Protein AF-A0A137NUI5-F1 (afdb_monomer_lite)

Organism: Conidiobolus coronatus (strain ATCC 28846 / CBS 209.66 / NRRL 28638) (NCBI:txid796925)

Sequence (159 aa):
MFMKQSSIWFGRIYVKISIVIIILINSGICCDGYYYMKSITDPNENSVYISTQFDFSVTLTIAIVEFIYNLITIYKIVKEAAKSNSSALKLLIIKLVGVLLLFFIADIAVTIIYGIVDEFYSVSLCAYLIALKLQTEYFCLSKIRQCIIIVQSCENSRS

Secondary structure (DSSP, 8-state):
--HHHHHHHHHHHHHHHHHHHHHHHHHHHHHHHHHHHHHHHS--HHHHHHHHHHHHHHHHHHHHHHHHHHHHHHHHHHHHHHHS--HHHHHHHHHHHHHHHHHHHHHHHHHHHHHHT-HHHHHHHHHHHHHHHHHHHHHHHHHHHHHHHHHHHHHHTT-

pLDDT: mean 73.58, std 9.12, range [43.19, 86.19]

Radius of gyration: 19.91 Å; chains: 1; bounding box: 43×21×64 Å

Structure (mmCIF, N/CA/C/O backbone):
data_AF-A0A137NUI5-F1
#
_entry.id   AF-A0A137NUI5-F1
#
loop_
_atom_site.group_PDB
_atom_site.id
_atom_site.type_symbol
_atom_site.label_atom_id
_atom_site.label_alt_id
_atom_site.label_comp_id
_atom_site.label_asym_id
_atom_site.label_entity_id
_atom_site.label_seq_id
_atom_site.pdbx_PDB_ins_code
_atom_site.Cartn_x
_atom_site.Cartn_y
_atom_site.Cartn_z
_atom_site.occupancy
_atom_site.B_iso_or_equiv
_atom_site.auth_seq_id
_atom_site.auth_comp_id
_atom_site.auth_asym_id
_atom_site.auth_atom_id
_atom_site.pdbx_PDB_model_num
ATOM 1 N N . MET A 1 1 ? -2.280 -5.558 0.125 1.00 46.03 1 MET A N 1
ATOM 2 C CA . MET A 1 1 ? -2.654 -6.672 1.020 1.00 46.03 1 MET A CA 1
ATOM 3 C C . MET A 1 1 ? -3.235 -6.046 2.275 1.00 46.03 1 MET A C 1
ATOM 5 O O . MET A 1 1 ? -2.525 -5.326 2.938 1.00 46.03 1 MET A O 1
ATOM 9 N N . PHE A 1 2 ? -4.551 -6.197 2.445 1.00 46.91 2 PHE A N 1
ATOM 10 C CA . PHE A 1 2 ? -5.383 -5.771 3.589 1.00 46.91 2 PHE A CA 1
ATOM 11 C C . PHE A 1 2 ? -6.619 -6.701 3.702 1.00 46.91 2 PHE A C 1
ATOM 13 O O . PHE A 1 2 ? -7.570 -6.472 4.444 1.00 46.91 2 PHE A O 1
ATOM 20 N N . MET A 1 3 ? -6.689 -7.733 2.845 1.00 47.66 3 MET A N 1
ATOM 21 C CA . MET A 1 3 ? -7.946 -8.373 2.431 1.00 47.66 3 MET A CA 1
ATOM 22 C C . MET A 1 3 ? -8.399 -9.480 3.388 1.00 47.66 3 MET A C 1
ATOM 24 O O . MET A 1 3 ? -9.596 -9.702 3.559 1.00 47.66 3 MET A O 1
ATOM 28 N N . LYS A 1 4 ? -7.460 -10.179 4.040 1.00 43.19 4 LYS A N 1
ATOM 29 C CA . LYS A 1 4 ? -7.797 -11.326 4.897 1.00 43.19 4 LYS A CA 1
ATOM 30 C C . LYS A 1 4 ? -8.419 -10.885 6.224 1.00 43.19 4 LYS A C 1
ATOM 32 O O . LYS A 1 4 ? -9.434 -11.453 6.620 1.00 43.19 4 LYS A O 1
ATOM 37 N N . GLN A 1 5 ? -7.878 -9.847 6.872 1.00 45.44 5 GLN A N 1
ATOM 38 C CA . GLN A 1 5 ? -8.415 -9.336 8.141 1.00 45.44 5 GLN A CA 1
ATOM 39 C C . GLN A 1 5 ? -9.550 -8.315 7.959 1.00 45.44 5 GLN A C 1
ATOM 41 O O . GLN A 1 5 ? -10.470 -8.297 8.778 1.00 45.44 5 GLN A O 1
ATOM 46 N N . SER A 1 6 ? -9.574 -7.543 6.863 1.00 46.34 6 SER A N 1
ATOM 47 C CA . SER A 1 6 ? -10.709 -6.652 6.562 1.00 46.34 6 SER A CA 1
ATOM 48 C C . SER A 1 6 ? -11.999 -7.406 6.226 1.00 46.34 6 SER A C 1
ATOM 50 O O . SER A 1 6 ? -13.075 -6.873 6.478 1.00 46.34 6 SER A O 1
ATOM 52 N N . SER A 1 7 ? -11.940 -8.659 5.749 1.00 46.09 7 SER A N 1
ATOM 53 C CA . SER A 1 7 ? -13.141 -9.475 5.479 1.00 46.09 7 SER A CA 1
ATOM 54 C C . SER A 1 7 ? -14.078 -9.603 6.692 1.00 46.09 7 SER A C 1
ATOM 56 O O . SER A 1 7 ? -15.300 -9.602 6.533 1.00 46.09 7 SER A O 1
ATOM 58 N N . ILE A 1 8 ? -13.511 -9.602 7.904 1.00 52.22 8 ILE A N 1
ATOM 59 C CA . ILE A 1 8 ? -14.239 -9.662 9.180 1.00 52.22 8 ILE A CA 1
ATOM 60 C C . ILE A 1 8 ? -15.008 -8.351 9.447 1.00 52.22 8 ILE A C 1
ATOM 62 O O . ILE A 1 8 ? -16.059 -8.373 10.077 1.00 52.22 8 ILE A O 1
ATOM 66 N N . TRP A 1 9 ? -14.523 -7.216 8.931 1.00 50.38 9 TRP A N 1
ATOM 67 C CA . TRP A 1 9 ? -15.092 -5.871 9.123 1.00 50.38 9 TRP A CA 1
ATOM 68 C C . TRP A 1 9 ? -15.883 -5.332 7.914 1.00 50.38 9 TRP A C 1
ATOM 70 O O . TRP A 1 9 ? -16.591 -4.323 8.020 1.00 50.38 9 TRP A O 1
ATOM 80 N N . PHE A 1 10 ? -15.747 -5.950 6.737 1.00 53.59 10 PHE A N 1
ATOM 81 C CA . PHE A 1 10 ? -16.192 -5.365 5.466 1.00 53.59 10 PHE A CA 1
ATOM 82 C C . PHE A 1 10 ? -17.206 -6.185 4.654 1.00 53.59 10 PHE A C 1
ATOM 84 O O . PHE A 1 10 ? -17.709 -5.689 3.644 1.00 53.59 10 PHE A O 1
ATOM 91 N N . GLY A 1 11 ? -17.602 -7.370 5.120 1.00 57.59 11 GLY A N 1
ATOM 92 C CA . GLY A 1 11 ? -18.696 -8.137 4.518 1.00 57.59 11 GLY A CA 1
ATOM 93 C C . GLY A 1 11 ? -18.424 -8.611 3.079 1.00 57.59 11 GLY A C 1
ATOM 94 O O . GLY A 1 11 ? -17.314 -8.523 2.556 1.00 57.59 11 GLY A O 1
ATOM 95 N N . ARG A 1 12 ? -19.463 -9.139 2.414 1.00 59.91 12 ARG A N 1
ATOM 96 C CA . ARG A 1 12 ? -19.349 -9.810 1.097 1.00 59.91 12 ARG A CA 1
ATOM 97 C C . ARG A 1 12 ? -18.931 -8.885 -0.057 1.00 59.91 12 ARG A C 1
ATOM 99 O O . ARG A 1 12 ? -18.409 -9.370 -1.055 1.00 59.91 12 ARG A O 1
ATOM 106 N N . ILE A 1 13 ? -19.161 -7.575 0.059 1.00 64.69 13 ILE A N 1
ATOM 107 C CA . ILE A 1 13 ? -18.840 -6.594 -0.994 1.00 64.69 13 ILE A CA 1
ATOM 108 C C . ILE A 1 13 ? -17.324 -6.446 -1.160 1.00 64.69 13 ILE A C 1
ATOM 110 O O . ILE A 1 13 ? -16.835 -6.428 -2.286 1.00 64.69 13 ILE A O 1
ATOM 114 N N . TYR A 1 14 ? -16.569 -6.431 -0.060 1.00 65.44 14 TYR A N 1
ATOM 115 C CA . TYR A 1 14 ? -15.109 -6.321 -0.110 1.00 65.44 14 TYR A CA 1
ATOM 116 C C . TYR A 1 14 ? -14.462 -7.506 -0.814 1.00 65.44 14 TYR A C 1
ATOM 118 O O . TYR A 1 14 ? -13.580 -7.314 -1.638 1.00 65.44 14 TYR A O 1
ATOM 126 N N . VAL A 1 15 ? -14.954 -8.719 -0.546 1.00 67.06 15 VAL A N 1
ATOM 127 C CA . VAL A 1 15 ? -14.464 -9.943 -1.194 1.00 67.06 15 VAL A CA 1
ATOM 128 C C . VAL A 1 15 ? -14.633 -9.859 -2.712 1.00 67.06 15 VAL A C 1
ATOM 130 O O . VAL A 1 15 ? -13.712 -10.208 -3.443 1.00 67.06 15 VAL A O 1
ATOM 133 N N . LYS A 1 16 ? -15.766 -9.336 -3.202 1.00 70.19 16 LYS A N 1
ATOM 134 C CA . LYS A 1 16 ? -15.991 -9.149 -4.644 1.00 70.19 16 LYS A CA 1
ATOM 135 C C . LYS A 1 16 ? -15.019 -8.138 -5.253 1.00 70.19 16 LYS A C 1
ATOM 137 O O . LYS A 1 16 ? -14.421 -8.435 -6.280 1.00 70.19 16 LYS A O 1
ATOM 142 N N . ILE A 1 17 ? -14.830 -6.982 -4.611 1.00 74.81 17 ILE A N 1
ATOM 143 C CA . ILE A 1 17 ? -13.893 -5.949 -5.088 1.00 74.81 17 ILE A CA 1
ATOM 144 C C . ILE A 1 17 ? -12.459 -6.500 -5.095 1.00 74.81 17 ILE A C 1
ATOM 146 O O . ILE A 1 17 ? -11.737 -6.338 -6.072 1.00 74.81 17 ILE A O 1
ATOM 150 N N . SER A 1 18 ? -12.073 -7.233 -4.051 1.00 69.69 18 SER A N 1
ATOM 151 C CA . SER A 1 18 ? -10.779 -7.907 -3.959 1.00 69.69 18 SER A CA 1
ATOM 152 C C . SER A 1 18 ? -10.553 -8.927 -5.074 1.00 69.69 18 SER A C 1
ATOM 154 O O . SER A 1 18 ? -9.474 -8.942 -5.654 1.00 69.69 18 SER A O 1
ATOM 156 N N . ILE A 1 19 ? -11.555 -9.747 -5.407 1.00 75.88 19 ILE A N 1
ATOM 157 C CA . ILE A 1 19 ? -11.465 -10.707 -6.518 1.00 75.88 19 ILE A CA 1
ATOM 158 C C . ILE A 1 19 ? -11.256 -9.976 -7.847 1.00 75.88 19 ILE A C 1
ATOM 160 O O . ILE A 1 19 ? -10.383 -10.364 -8.616 1.00 75.88 19 ILE A O 1
ATOM 164 N N . VAL A 1 20 ? -12.006 -8.899 -8.100 1.00 77.31 20 VAL A N 1
ATOM 165 C CA . VAL A 1 20 ? -11.852 -8.093 -9.323 1.00 77.31 20 VAL A CA 1
ATOM 166 C C . VAL A 1 20 ? -10.447 -7.496 -9.412 1.00 77.31 20 VAL A C 1
ATOM 168 O O . VAL A 1 20 ? -9.807 -7.603 -10.453 1.00 77.31 20 VAL A O 1
ATOM 171 N N . ILE A 1 21 ? -9.932 -6.935 -8.315 1.00 75.81 21 ILE A N 1
ATOM 172 C CA . ILE A 1 21 ? -8.570 -6.385 -8.258 1.00 75.81 21 ILE A CA 1
ATOM 173 C C . ILE A 1 21 ? -7.523 -7.473 -8.514 1.00 75.81 21 ILE A C 1
ATOM 175 O O . ILE A 1 21 ? -6.587 -7.244 -9.270 1.00 75.81 21 ILE A O 1
ATOM 179 N N . ILE A 1 22 ? -7.684 -8.664 -7.930 1.00 79.19 22 ILE A N 1
ATOM 180 C CA . ILE A 1 22 ? -6.769 -9.791 -8.156 1.00 79.19 22 ILE A CA 1
ATOM 181 C C . ILE A 1 22 ? -6.771 -10.193 -9.630 1.00 79.19 22 ILE A C 1
ATOM 183 O O . ILE A 1 22 ? -5.698 -10.381 -10.197 1.00 79.19 22 ILE A O 1
ATOM 187 N N . ILE A 1 23 ? -7.945 -10.307 -10.257 1.00 82.31 23 ILE A N 1
ATOM 188 C CA . ILE A 1 23 ? -8.046 -10.644 -11.682 1.00 82.31 23 ILE A CA 1
ATOM 189 C C . ILE A 1 23 ? -7.322 -9.588 -12.522 1.00 82.31 23 ILE A C 1
ATOM 191 O O . ILE A 1 23 ? -6.476 -9.956 -13.329 1.00 82.31 23 ILE A O 1
ATOM 195 N N . LEU A 1 24 ? -7.587 -8.299 -12.276 1.00 79.06 24 LEU A N 1
ATOM 196 C CA . LEU A 1 24 ? -6.962 -7.191 -13.005 1.00 79.06 24 LEU A CA 1
ATOM 197 C C . LEU A 1 24 ? -5.434 -7.177 -12.857 1.00 79.06 24 LEU A C 1
ATOM 199 O O . LEU A 1 24 ? -4.726 -7.042 -13.854 1.00 79.06 24 LEU A O 1
ATOM 203 N N . ILE A 1 25 ? -4.923 -7.372 -11.638 1.00 79.00 25 ILE A N 1
ATOM 204 C CA . ILE A 1 25 ? -3.480 -7.438 -11.371 1.00 79.00 25 ILE A CA 1
ATOM 205 C C . ILE A 1 25 ? -2.852 -8.629 -12.101 1.00 79.00 25 ILE A C 1
ATOM 207 O O . ILE A 1 25 ? -1.831 -8.461 -12.758 1.00 79.00 25 ILE A O 1
ATOM 211 N N . ASN A 1 26 ? -3.466 -9.815 -12.042 1.00 79.56 26 ASN A N 1
ATOM 212 C CA . ASN A 1 26 ? -2.927 -10.996 -12.721 1.00 79.56 26 ASN A CA 1
ATOM 213 C C . ASN A 1 26 ? -2.936 -10.833 -14.244 1.00 79.56 26 ASN A C 1
ATOM 215 O O . ASN A 1 26 ? -1.950 -11.172 -14.890 1.00 79.56 26 ASN A O 1
ATOM 219 N N . SER A 1 27 ? -3.999 -10.261 -14.820 1.00 80.62 27 SER A N 1
ATOM 220 C CA . SER A 1 27 ? -4.010 -9.939 -16.251 1.00 80.62 27 SER A CA 1
ATOM 221 C C . SER A 1 27 ? -2.933 -8.920 -16.621 1.00 80.62 27 SER A C 1
ATOM 223 O O . SER A 1 27 ? -2.300 -9.069 -17.661 1.00 80.62 27 SER A O 1
ATOM 225 N N . GLY A 1 28 ? -2.682 -7.930 -15.758 1.00 77.25 28 GLY A N 1
ATOM 226 C CA . GLY A 1 28 ? -1.606 -6.964 -15.952 1.00 77.25 28 GLY A CA 1
ATOM 227 C C . GLY A 1 28 ? -0.229 -7.624 -15.947 1.00 77.25 28 GLY A C 1
ATOM 228 O O . GLY A 1 28 ? 0.533 -7.418 -16.881 1.00 77.25 28 GLY A O 1
ATOM 229 N N . ILE A 1 29 ? 0.046 -8.493 -14.971 1.00 78.56 29 IL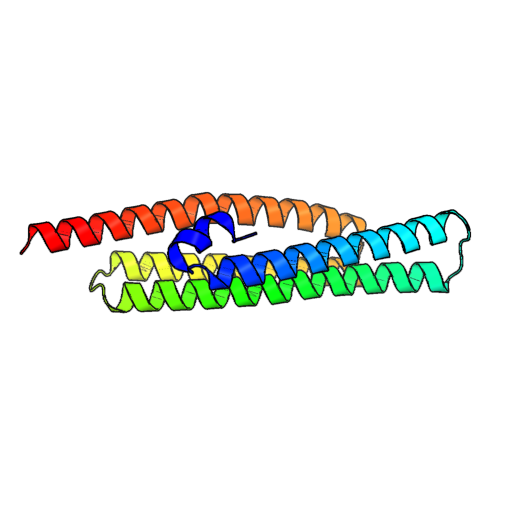E A N 1
ATOM 230 C CA . ILE A 1 29 ? 1.304 -9.255 -14.878 1.00 78.56 29 ILE A CA 1
ATOM 231 C C . ILE A 1 29 ? 1.515 -10.140 -16.114 1.00 78.56 29 ILE A C 1
ATOM 233 O O . ILE A 1 29 ? 2.627 -10.232 -16.625 1.00 78.56 29 ILE A O 1
ATOM 237 N N . CYS A 1 30 ? 0.462 -10.787 -16.626 1.00 81.00 30 CYS A N 1
ATOM 238 C CA . CYS A 1 30 ? 0.569 -11.576 -17.855 1.00 81.00 30 CYS A CA 1
ATOM 239 C C . CYS A 1 30 ? 0.901 -10.708 -19.079 1.00 81.00 30 CYS A C 1
ATOM 241 O O . CYS A 1 30 ? 1.703 -11.125 -19.914 1.00 81.00 30 CYS A O 1
ATOM 243 N N . CYS A 1 31 ? 0.294 -9.522 -19.191 1.00 80.19 31 CYS A N 1
ATOM 244 C CA . CYS A 1 31 ? 0.610 -8.572 -20.257 1.00 80.19 31 CYS A CA 1
ATOM 245 C C . CYS A 1 31 ? 2.055 -8.077 -20.151 1.00 80.19 31 CYS A C 1
ATOM 247 O O . CYS A 1 31 ? 2.771 -8.109 -21.148 1.00 80.19 31 CYS A O 1
ATOM 249 N N . ASP A 1 32 ? 2.491 -7.674 -18.961 1.00 75.31 32 ASP A N 1
ATOM 250 C CA . ASP A 1 32 ? 3.857 -7.209 -18.727 1.00 75.31 32 ASP A CA 1
ATOM 251 C C . ASP A 1 32 ? 4.891 -8.296 -19.051 1.00 75.31 32 ASP A C 1
ATOM 253 O O . ASP A 1 32 ? 5.774 -8.096 -19.883 1.00 75.31 32 ASP A O 1
ATOM 257 N N . GLY A 1 33 ? 4.683 -9.516 -18.543 1.00 77.25 33 GLY A N 1
ATOM 258 C CA . GLY A 1 33 ? 5.541 -10.660 -18.850 1.00 77.25 33 GLY A CA 1
ATOM 259 C C . GLY A 1 33 ? 5.636 -10.966 -20.350 1.00 77.25 33 GLY A C 1
ATOM 260 O O . GLY A 1 33 ? 6.697 -11.361 -20.832 1.00 77.25 33 GLY A O 1
ATOM 261 N N . TYR A 1 34 ? 4.566 -10.741 -21.120 1.00 81.69 34 TYR A N 1
ATOM 262 C CA . TYR A 1 34 ? 4.613 -10.859 -22.579 1.00 81.69 34 TYR A CA 1
ATOM 263 C C . TYR A 1 34 ? 5.493 -9.778 -23.226 1.00 81.69 34 TYR A C 1
ATOM 265 O O . TYR A 1 34 ? 6.309 -10.102 -24.091 1.00 81.69 34 TYR A O 1
ATOM 273 N N . TYR A 1 35 ? 5.357 -8.512 -22.818 1.00 75.44 35 TYR A N 1
ATOM 274 C CA . TYR A 1 35 ? 6.172 -7.416 -23.356 1.00 75.44 35 TYR A CA 1
ATOM 275 C C . TYR A 1 35 ? 7.641 -7.521 -22.940 1.00 75.44 35 TYR A C 1
ATOM 277 O O . TYR A 1 35 ? 8.511 -7.254 -23.768 1.00 75.44 35 TYR A O 1
ATOM 285 N N . TYR A 1 36 ? 7.915 -8.008 -21.732 1.00 74.94 36 TYR A N 1
ATOM 286 C CA . TYR A 1 36 ? 9.258 -8.328 -21.262 1.00 74.94 36 TYR A CA 1
ATOM 287 C C . TYR A 1 36 ? 9.902 -9.466 -22.071 1.00 74.94 36 TYR A C 1
ATOM 289 O O . TYR A 1 36 ? 11.024 -9.352 -22.560 1.00 74.94 36 TYR A O 1
ATOM 297 N N . MET A 1 37 ? 9.178 -10.565 -22.308 1.00 77.81 37 MET A N 1
ATOM 298 C CA . MET A 1 37 ? 9.687 -11.645 -23.167 1.00 77.81 37 MET A CA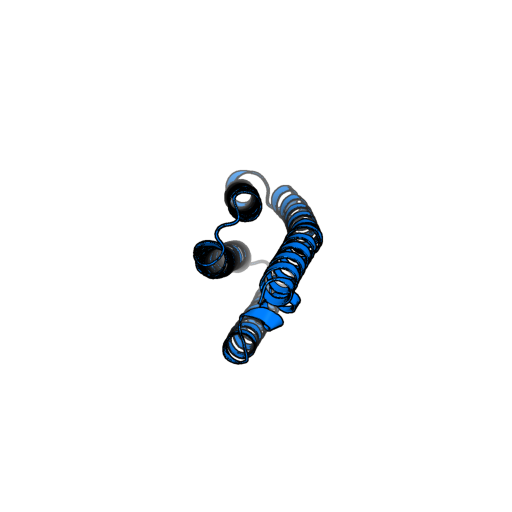 1
ATOM 299 C C . MET A 1 37 ? 9.901 -11.167 -24.607 1.00 77.81 37 MET A C 1
ATOM 301 O O . MET A 1 37 ? 10.873 -11.557 -25.261 1.00 77.81 37 MET A O 1
ATOM 305 N N . LYS A 1 38 ? 9.020 -10.293 -25.102 1.00 78.69 38 LYS A N 1
ATOM 306 C CA . LYS A 1 38 ? 9.158 -9.682 -26.422 1.00 78.69 38 LYS A CA 1
ATOM 307 C C . LYS A 1 38 ? 10.390 -8.780 -26.505 1.00 78.69 38 LYS A C 1
ATOM 309 O O . LYS A 1 38 ? 11.101 -8.879 -27.496 1.00 78.69 38 LYS A O 1
ATOM 314 N N . SER A 1 39 ? 10.676 -7.967 -25.489 1.00 70.56 39 SER A N 1
ATOM 315 C CA . SER A 1 39 ? 11.846 -7.079 -25.483 1.00 70.56 39 SER A CA 1
ATOM 316 C C . SER A 1 39 ? 13.174 -7.844 -25.422 1.00 70.56 39 SER A C 1
ATOM 318 O O . SER A 1 39 ? 14.163 -7.377 -25.978 1.00 70.56 39 SER A O 1
ATOM 320 N N . ILE A 1 40 ? 13.194 -9.045 -24.832 1.00 77.00 40 ILE A N 1
ATOM 321 C CA . ILE A 1 40 ? 14.363 -9.942 -24.859 1.00 77.00 40 ILE A CA 1
ATOM 322 C C . ILE A 1 40 ? 14.543 -10.605 -26.232 1.00 77.00 40 ILE A C 1
ATOM 324 O O . ILE A 1 40 ? 15.670 -10.784 -26.691 1.00 77.00 40 ILE A O 1
ATOM 328 N N . THR A 1 41 ? 13.444 -11.013 -26.872 1.00 81.56 41 THR A N 1
ATOM 329 C CA . THR A 1 41 ? 13.491 -11.836 -28.095 1.00 81.56 41 THR A CA 1
ATOM 330 C C . THR A 1 41 ? 13.604 -10.994 -29.371 1.00 81.56 41 THR A C 1
ATOM 332 O O . THR A 1 41 ? 14.223 -11.426 -30.339 1.00 81.56 41 THR A O 1
ATOM 335 N N . ASP A 1 42 ? 13.016 -9.797 -29.371 1.00 78.06 42 ASP A N 1
ATOM 336 C CA . ASP A 1 42 ? 13.048 -8.820 -30.462 1.00 78.06 42 ASP A CA 1
ATOM 337 C C . ASP A 1 42 ? 13.136 -7.400 -29.862 1.00 78.06 42 ASP A C 1
ATOM 339 O O . ASP A 1 42 ? 12.108 -6.740 -29.648 1.00 78.06 42 ASP A O 1
ATOM 343 N N . PRO A 1 43 ? 14.354 -6.949 -29.496 1.00 67.19 43 PRO A N 1
ATOM 344 C CA . PRO A 1 43 ? 14.557 -5.701 -28.776 1.00 67.19 43 PRO A CA 1
ATOM 345 C C . PRO A 1 43 ? 14.233 -4.510 -29.675 1.00 67.19 43 PRO A C 1
ATOM 347 O O . PRO A 1 43 ? 15.036 -4.064 -30.492 1.00 67.19 43 PRO A O 1
ATOM 350 N N . ASN A 1 44 ? 13.033 -3.972 -29.494 1.00 75.19 44 ASN A N 1
ATOM 351 C CA . ASN A 1 44 ? 12.584 -2.743 -30.129 1.00 75.19 44 ASN A CA 1
ATOM 352 C C . ASN A 1 44 ? 12.463 -1.654 -29.054 1.00 75.19 44 ASN A C 1
ATOM 354 O O . ASN A 1 44 ? 11.846 -1.906 -28.017 1.00 75.19 44 ASN A O 1
ATOM 358 N N . GLU A 1 45 ? 13.002 -0.452 -29.277 1.00 74.88 45 GLU A N 1
ATOM 359 C CA . GLU A 1 45 ? 12.996 0.650 -28.290 1.00 74.88 45 GLU A CA 1
ATOM 360 C C . GLU A 1 45 ? 11.583 0.966 -27.767 1.00 74.88 45 GLU A C 1
ATOM 362 O O . GLU A 1 45 ? 11.381 1.208 -26.576 1.00 74.88 45 GLU A O 1
ATOM 367 N N . ASN A 1 46 ? 10.572 0.837 -28.632 1.00 76.00 46 ASN A N 1
ATOM 368 C CA . ASN A 1 46 ? 9.169 0.996 -28.252 1.00 76.00 46 ASN A CA 1
ATOM 369 C C . ASN A 1 46 ? 8.687 -0.071 -27.256 1.00 76.00 46 ASN A C 1
ATOM 371 O O . ASN A 1 46 ? 7.850 0.223 -26.408 1.00 76.00 46 ASN A O 1
ATOM 375 N N . SER A 1 47 ? 9.185 -1.309 -27.344 1.00 68.31 47 SER A N 1
ATOM 376 C CA . SER A 1 47 ? 8.792 -2.389 -26.425 1.00 68.31 47 SER A CA 1
ATOM 377 C C . SER A 1 47 ? 9.339 -2.175 -25.015 1.00 68.31 47 SER A C 1
ATOM 379 O O . SER A 1 47 ? 8.608 -2.391 -24.052 1.00 68.31 47 SER A O 1
ATOM 381 N N . VAL A 1 48 ? 10.574 -1.674 -24.901 1.00 70.25 48 VAL A N 1
ATOM 382 C CA . VAL A 1 48 ? 11.206 -1.339 -23.618 1.00 70.25 48 VAL A CA 1
ATOM 383 C C . VAL A 1 48 ? 10.470 -0.173 -22.960 1.00 70.25 48 VAL A C 1
ATOM 385 O O . VAL A 1 48 ? 10.055 -0.285 -21.812 1.00 70.25 48 VAL A O 1
ATOM 388 N N . TYR A 1 49 ? 10.197 0.898 -23.714 1.00 75.75 49 TYR A N 1
ATOM 389 C CA . TYR A 1 49 ? 9.443 2.047 -23.205 1.00 75.75 49 TYR A CA 1
ATOM 390 C C . TYR A 1 49 ? 8.036 1.668 -22.713 1.00 75.75 49 TYR A C 1
ATOM 392 O O . TYR A 1 49 ? 7.613 2.111 -21.645 1.00 75.75 49 TYR A O 1
ATOM 400 N N . ILE A 1 50 ? 7.311 0.830 -23.467 1.00 74.75 50 ILE A N 1
ATOM 401 C CA . ILE A 1 50 ? 5.973 0.364 -23.074 1.00 74.75 50 ILE A CA 1
ATOM 402 C C . ILE A 1 50 ? 6.033 -0.457 -21.779 1.00 74.75 50 ILE A C 1
ATOM 404 O O . ILE A 1 50 ? 5.181 -0.250 -20.919 1.00 74.75 50 ILE A O 1
ATOM 408 N N . SER A 1 51 ? 7.030 -1.336 -21.618 1.00 71.19 51 SER A N 1
ATOM 409 C CA . SER A 1 51 ? 7.201 -2.151 -20.404 1.00 71.19 51 SER A CA 1
ATOM 410 C C . SER A 1 51 ? 7.439 -1.271 -19.172 1.00 71.19 51 SER A C 1
ATOM 412 O O . SER A 1 51 ? 6.688 -1.352 -18.205 1.00 71.19 51 SER A O 1
ATOM 414 N N . THR A 1 52 ? 8.389 -0.331 -19.240 1.00 71.62 52 THR A N 1
ATOM 415 C CA . THR A 1 52 ? 8.709 0.560 -18.109 1.00 71.62 52 THR A CA 1
ATOM 416 C C . THR A 1 52 ? 7.529 1.459 -17.717 1.00 71.62 52 THR A C 1
ATOM 418 O O . THR A 1 52 ? 7.255 1.672 -16.534 1.00 71.62 52 THR A O 1
ATOM 421 N N . GLN A 1 53 ? 6.780 1.983 -18.696 1.00 77.88 53 GLN A N 1
ATOM 422 C CA . GLN A 1 53 ? 5.574 2.774 -18.414 1.00 77.88 53 GLN A CA 1
ATOM 423 C C . GLN A 1 53 ? 4.456 1.928 -17.797 1.00 77.88 53 GLN A C 1
ATOM 425 O O . GLN A 1 53 ? 3.704 2.411 -16.944 1.00 77.88 53 GLN A O 1
ATOM 430 N N . PHE A 1 54 ? 4.342 0.667 -18.215 1.00 77.62 54 PHE A N 1
ATOM 431 C CA . PHE A 1 54 ? 3.368 -0.258 -17.660 1.00 77.62 54 PHE A CA 1
ATOM 432 C C . PHE A 1 54 ? 3.685 -0.589 -16.196 1.00 77.62 54 PHE A C 1
ATOM 434 O O . PHE A 1 54 ? 2.800 -0.452 -15.348 1.00 77.62 54 PHE A O 1
ATOM 441 N N . ASP A 1 55 ? 4.942 -0.894 -15.872 1.00 70.69 55 ASP A N 1
ATOM 442 C CA . ASP A 1 55 ? 5.395 -1.153 -14.500 1.00 70.69 55 ASP A CA 1
ATOM 443 C C . ASP A 1 55 ? 5.177 0.041 -13.568 1.00 70.69 55 ASP A C 1
ATOM 445 O O . ASP A 1 55 ? 4.657 -0.103 -12.450 1.00 70.69 55 ASP A O 1
ATOM 449 N N . PHE A 1 56 ? 5.489 1.246 -14.047 1.00 72.94 56 PHE A N 1
ATOM 450 C CA . PHE A 1 56 ? 5.207 2.474 -13.312 1.00 72.94 56 PHE A CA 1
ATOM 451 C C . PHE A 1 56 ? 3.701 2.641 -13.052 1.00 72.94 56 PHE A C 1
ATOM 453 O O . PHE A 1 56 ? 3.280 2.904 -11.921 1.00 72.94 56 PHE A O 1
ATOM 460 N N . SER A 1 57 ? 2.867 2.436 -14.078 1.00 76.81 57 SER A N 1
ATOM 461 C CA . SER A 1 57 ? 1.408 2.551 -13.971 1.00 76.81 57 SER A CA 1
ATOM 462 C C . SER A 1 57 ? 0.806 1.515 -13.018 1.00 76.81 57 SER A C 1
ATOM 464 O O . SER A 1 57 ? -0.110 1.837 -12.252 1.00 76.81 57 SER A O 1
ATOM 466 N N . VAL A 1 58 ? 1.298 0.274 -13.037 1.00 74.56 58 VAL A N 1
ATOM 467 C CA . VAL A 1 58 ? 0.855 -0.790 -12.124 1.00 74.56 58 VAL A CA 1
ATOM 468 C C . VAL A 1 58 ? 1.230 -0.439 -10.688 1.00 74.56 58 VAL A C 1
ATOM 470 O O . VAL A 1 58 ? 0.367 -0.483 -9.807 1.00 74.56 58 VAL A O 1
ATOM 473 N N . THR A 1 59 ? 2.473 -0.013 -10.457 1.00 71.50 59 THR A N 1
ATOM 474 C CA . THR A 1 59 ? 2.960 0.392 -9.130 1.00 71.50 59 THR A CA 1
ATOM 475 C C . THR A 1 59 ? 2.142 1.559 -8.572 1.00 71.50 59 THR A C 1
ATOM 477 O O . THR A 1 59 ? 1.656 1.498 -7.439 1.00 71.50 59 THR A O 1
ATOM 480 N N . LEU A 1 60 ? 1.880 2.578 -9.397 1.00 75.75 60 LEU A N 1
ATOM 481 C CA . LEU A 1 60 ? 1.057 3.729 -9.026 1.00 75.75 60 LEU A CA 1
ATOM 482 C C . LEU A 1 60 ? -0.397 3.328 -8.728 1.00 75.75 60 LEU A C 1
ATOM 484 O O . LEU A 1 60 ? -0.979 3.773 -7.737 1.00 75.75 60 LEU A O 1
ATOM 488 N N . THR A 1 61 ? -0.987 2.462 -9.555 1.00 76.00 61 THR A N 1
ATOM 489 C CA . THR A 1 61 ? -2.367 1.988 -9.364 1.00 76.00 61 THR A CA 1
ATOM 490 C C . THR A 1 61 ? -2.503 1.206 -8.061 1.00 76.00 61 THR A C 1
ATOM 492 O O . THR A 1 61 ? -3.455 1.424 -7.309 1.00 76.00 61 THR A O 1
ATOM 495 N N . ILE A 1 62 ? -1.543 0.329 -7.756 1.00 75.62 62 ILE A N 1
ATOM 496 C CA . ILE A 1 62 ? -1.521 -0.428 -6.500 1.00 75.62 62 ILE A CA 1
ATOM 497 C C . ILE A 1 62 ? -1.417 0.524 -5.304 1.00 75.62 62 ILE A C 1
ATOM 499 O O . ILE A 1 62 ? -2.190 0.368 -4.357 1.00 75.62 62 ILE A O 1
ATOM 503 N N . ALA A 1 63 ? -0.550 1.539 -5.368 1.00 71.62 63 ALA A N 1
ATOM 504 C CA . ALA A 1 63 ? -0.406 2.532 -4.304 1.00 71.62 63 ALA A CA 1
ATOM 505 C C . ALA A 1 63 ? -1.704 3.329 -4.064 1.00 71.62 63 ALA A C 1
ATOM 507 O O . ALA A 1 63 ? -2.132 3.495 -2.918 1.00 71.62 63 ALA A O 1
ATOM 508 N N . ILE A 1 64 ? -2.388 3.766 -5.130 1.00 76.12 64 ILE A N 1
ATOM 509 C CA . ILE A 1 64 ? -3.675 4.480 -5.032 1.00 76.12 64 ILE A CA 1
ATOM 510 C C . ILE A 1 64 ? -4.750 3.584 -4.413 1.00 76.12 64 ILE A C 1
ATOM 512 O O . ILE A 1 64 ? -5.476 4.004 -3.507 1.00 76.12 64 ILE A O 1
ATOM 516 N N . VAL A 1 65 ? -4.858 2.343 -4.890 1.00 78.44 65 VAL A N 1
ATOM 517 C CA . VAL A 1 65 ? -5.815 1.372 -4.356 1.00 78.44 65 VAL A CA 1
ATOM 518 C C . VAL A 1 65 ? -5.542 1.146 -2.871 1.00 78.44 65 VAL A C 1
ATOM 520 O O . VAL A 1 65 ? -6.458 1.264 -2.057 1.00 78.44 65 VAL A O 1
ATOM 523 N N . GLU A 1 66 ? -4.292 0.888 -2.491 1.00 71.94 66 GLU A N 1
ATOM 524 C CA . GLU A 1 66 ? -3.897 0.682 -1.098 1.00 71.94 66 GLU A CA 1
ATOM 525 C C . GLU A 1 66 ? -4.250 1.885 -0.214 1.00 71.94 66 GLU A C 1
ATOM 527 O O . GLU A 1 66 ? -4.830 1.715 0.861 1.00 71.94 66 GLU A O 1
ATOM 532 N N . PHE A 1 67 ? -4.006 3.103 -0.697 1.00 75.50 67 PHE A N 1
ATOM 533 C CA . PHE A 1 67 ? -4.376 4.326 0.005 1.00 75.50 67 PHE A CA 1
ATOM 534 C C . PHE A 1 67 ? -5.888 4.429 0.258 1.00 75.50 67 PHE A C 1
ATOM 536 O O . PHE A 1 67 ? -6.310 4.713 1.383 1.00 75.50 67 PHE A O 1
ATOM 543 N N . ILE A 1 68 ? -6.718 4.128 -0.748 1.00 78.88 68 ILE A N 1
ATOM 544 C CA . ILE A 1 68 ? -8.183 4.118 -0.609 1.00 78.88 68 ILE A CA 1
ATOM 545 C C . ILE A 1 68 ? -8.619 3.077 0.433 1.00 78.88 68 ILE A C 1
ATOM 547 O O . ILE A 1 68 ? -9.426 3.379 1.316 1.00 78.88 68 ILE A O 1
ATOM 551 N N . TYR A 1 69 ? -8.073 1.859 0.372 1.00 74.00 69 TYR A N 1
ATOM 552 C CA . TYR A 1 69 ? -8.377 0.797 1.338 1.00 74.00 69 TYR A CA 1
ATOM 553 C C . TYR A 1 69 ? -8.014 1.204 2.776 1.00 74.00 69 TYR A C 1
ATOM 555 O O . TYR A 1 69 ? -8.813 1.006 3.703 1.00 74.00 69 TYR A O 1
ATOM 563 N N . ASN A 1 70 ? -6.847 1.824 2.954 1.00 73.69 70 ASN A N 1
ATOM 564 C CA . ASN A 1 70 ? -6.376 2.315 4.246 1.00 73.69 70 ASN A CA 1
ATOM 565 C C . ASN A 1 70 ? -7.289 3.421 4.790 1.00 73.69 70 ASN A C 1
ATOM 567 O O . ASN A 1 70 ? -7.716 3.349 5.945 1.00 73.69 70 ASN A O 1
ATOM 571 N N . LEU A 1 71 ? -7.675 4.389 3.951 1.00 75.19 71 LEU A N 1
ATOM 572 C CA . LEU A 1 71 ? -8.602 5.467 4.313 1.00 75.19 71 LEU A CA 1
ATOM 573 C C . LEU A 1 71 ? -9.961 4.941 4.779 1.00 75.19 71 LEU A C 1
ATOM 575 O O . LEU A 1 71 ? -10.460 5.345 5.832 1.00 75.19 71 LEU A O 1
ATOM 579 N N . ILE A 1 72 ? -10.559 4.020 4.020 1.00 78.31 72 ILE A N 1
ATOM 580 C CA . ILE A 1 72 ? -11.868 3.457 4.368 1.00 78.31 72 ILE A CA 1
ATOM 581 C C . ILE A 1 72 ? -11.776 2.677 5.690 1.00 78.31 72 ILE A C 1
ATOM 583 O O . ILE A 1 72 ? -12.685 2.752 6.525 1.00 78.31 72 ILE A O 1
ATOM 587 N N . THR A 1 73 ? -10.684 1.939 5.906 1.00 72.00 73 THR A N 1
ATOM 588 C CA . THR A 1 73 ? -10.475 1.187 7.150 1.00 72.00 73 THR A CA 1
ATOM 589 C C . THR A 1 73 ? -10.326 2.116 8.350 1.00 72.00 73 THR A C 1
ATOM 591 O O . THR A 1 73 ? -11.017 1.918 9.352 1.00 72.00 73 THR A O 1
ATOM 594 N N . ILE A 1 74 ? -9.520 3.176 8.231 1.00 73.56 74 ILE A N 1
ATOM 595 C CA . ILE A 1 74 ? -9.406 4.216 9.261 1.00 73.56 74 ILE A CA 1
ATOM 596 C C . ILE A 1 74 ? -10.778 4.815 9.563 1.00 73.56 74 ILE A C 1
ATOM 598 O O . ILE A 1 74 ? -11.165 4.874 10.728 1.00 73.56 74 ILE A O 1
ATOM 602 N N . TYR A 1 75 ? -11.533 5.221 8.538 1.00 78.25 75 TYR A N 1
ATOM 603 C CA . TYR A 1 75 ? -12.845 5.841 8.722 1.00 78.25 75 TYR A CA 1
ATOM 604 C C . TYR A 1 75 ? -13.785 4.953 9.547 1.00 78.25 75 TYR A C 1
ATOM 606 O O . TYR A 1 75 ? -14.437 5.428 10.478 1.00 78.25 75 TYR A O 1
ATOM 614 N N . LYS A 1 76 ? -13.820 3.645 9.262 1.00 74.50 76 LYS A N 1
ATOM 615 C CA . LYS A 1 76 ? -14.625 2.699 10.045 1.00 74.50 76 LYS A CA 1
ATOM 616 C C . LYS A 1 76 ? -14.134 2.546 11.482 1.00 74.50 76 LYS A C 1
ATOM 618 O O . LYS A 1 76 ? -14.959 2.554 12.391 1.00 74.50 76 LYS A O 1
ATOM 623 N N . ILE A 1 77 ? -12.824 2.422 11.692 1.00 71.62 77 ILE A N 1
ATOM 624 C CA . ILE A 1 77 ? -12.241 2.285 13.034 1.00 71.62 77 ILE A CA 1
ATOM 625 C C . ILE A 1 77 ? -12.524 3.542 13.869 1.00 71.62 77 I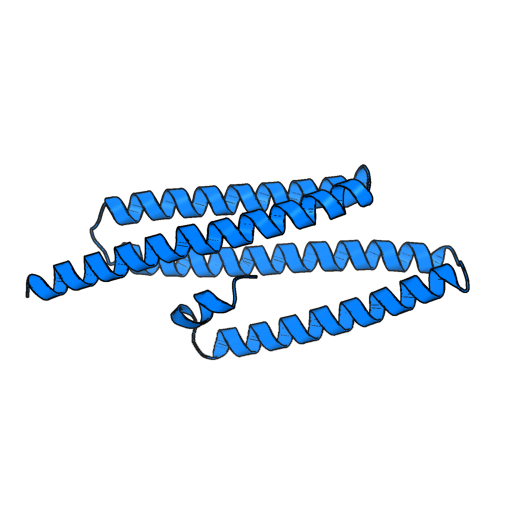LE A C 1
ATOM 627 O O . ILE A 1 77 ? -12.966 3.429 15.010 1.00 71.62 77 ILE A O 1
ATOM 631 N N . VAL A 1 78 ? -12.343 4.734 13.291 1.00 75.00 78 VAL A N 1
ATOM 632 C CA . VAL A 1 78 ? -12.664 6.021 13.928 1.00 75.00 78 VAL A CA 1
ATOM 633 C C . VAL A 1 78 ? -14.151 6.096 14.263 1.00 75.00 78 VAL A C 1
ATOM 635 O O . VAL A 1 78 ? -14.502 6.484 15.374 1.00 75.00 78 VAL A O 1
ATOM 638 N N . LYS A 1 79 ? -15.031 5.692 13.339 1.00 77.38 79 LYS A N 1
ATOM 639 C CA . LYS A 1 79 ? -16.482 5.696 13.559 1.00 77.38 79 LYS A CA 1
ATOM 640 C C . LYS A 1 79 ? -16.904 4.768 14.700 1.00 77.38 79 LYS A C 1
ATOM 642 O O . LYS A 1 79 ? -17.746 5.161 15.501 1.00 77.38 79 LYS A O 1
ATOM 647 N N . GLU A 1 80 ? -16.340 3.563 14.793 1.00 71.00 80 GLU A N 1
ATOM 648 C CA . GLU A 1 80 ? -16.630 2.656 15.914 1.00 71.00 80 GLU A CA 1
ATOM 649 C C . GLU A 1 80 ? -16.033 3.162 17.230 1.00 71.00 80 GLU A C 1
ATOM 651 O O . GLU A 1 80 ? -16.685 3.115 18.270 1.00 71.00 80 GLU A O 1
ATOM 656 N N . ALA A 1 81 ? -14.836 3.739 17.200 1.00 67.88 81 ALA A N 1
ATOM 657 C CA . ALA A 1 81 ? -14.236 4.306 18.397 1.00 67.88 81 ALA A CA 1
ATOM 658 C C . ALA A 1 81 ? -14.883 5.604 18.868 1.00 67.88 81 ALA A C 1
ATOM 660 O O . ALA A 1 81 ? -14.822 5.894 20.053 1.00 67.88 81 ALA A O 1
ATOM 661 N N . ALA A 1 82 ? -15.529 6.369 17.989 1.00 71.69 82 ALA A N 1
ATOM 662 C CA . ALA A 1 82 ? -16.314 7.534 18.386 1.00 71.69 82 ALA A CA 1
ATOM 663 C C . ALA A 1 82 ? -17.537 7.147 19.234 1.00 71.69 82 ALA 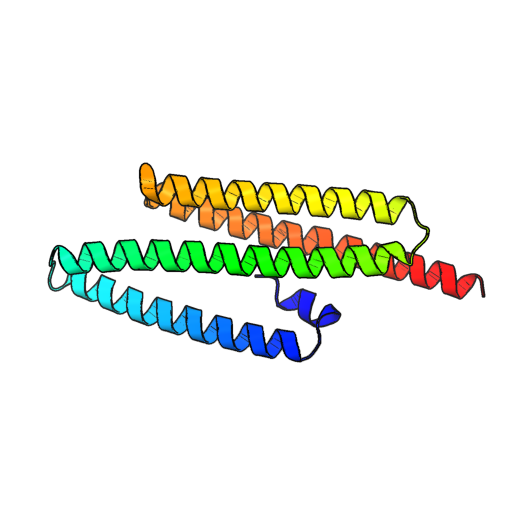A C 1
ATOM 665 O O . ALA A 1 82 ? -17.982 7.950 20.050 1.00 71.69 82 ALA A O 1
ATOM 666 N N . LYS A 1 83 ? -18.055 5.919 19.080 1.00 73.12 83 LYS A N 1
ATOM 667 C CA . LYS A 1 83 ? -19.110 5.371 19.950 1.00 73.12 83 LYS A CA 1
ATOM 668 C C . LYS A 1 83 ? -18.572 4.954 21.322 1.00 73.12 83 LYS A C 1
ATOM 670 O O . LYS A 1 83 ? -19.312 4.957 22.296 1.00 73.12 83 LYS A O 1
ATOM 675 N N . SER A 1 84 ? -17.288 4.606 21.394 1.00 65.25 84 SER A N 1
ATOM 676 C CA . SER A 1 84 ? -16.594 4.239 22.625 1.00 65.25 84 SER A CA 1
ATOM 677 C C . SER A 1 84 ? -16.074 5.488 23.343 1.00 65.25 84 SER A C 1
ATOM 679 O O . SER A 1 84 ? -15.303 6.275 22.795 1.00 65.25 84 SER A O 1
ATOM 681 N N . ASN A 1 85 ? -16.416 5.667 24.619 1.00 67.50 85 ASN A N 1
ATOM 682 C CA . ASN A 1 85 ? -15.929 6.816 25.393 1.00 67.50 85 ASN A CA 1
ATOM 683 C C . ASN A 1 85 ? -14.507 6.613 25.974 1.00 67.50 85 ASN A C 1
ATOM 685 O O . ASN A 1 85 ? -14.086 7.329 26.879 1.00 67.50 85 ASN A O 1
ATOM 689 N N . SER A 1 86 ? -13.746 5.635 25.465 1.00 72.31 86 SER A N 1
ATOM 690 C CA . SER A 1 86 ? -12.413 5.288 25.972 1.00 72.31 86 SER A CA 1
ATOM 691 C C . SER A 1 86 ? -11.304 6.151 25.357 1.00 72.31 86 SER A C 1
ATOM 693 O O . SER A 1 86 ? -10.981 6.040 24.171 1.00 72.31 86 SER A O 1
ATOM 695 N N . SER A 1 87 ? -10.643 6.970 26.181 1.00 76.75 87 SER A N 1
ATOM 696 C CA . SER A 1 87 ? -9.475 7.774 25.775 1.00 76.75 87 SER A CA 1
ATOM 697 C C . SER A 1 87 ? -8.298 6.922 25.284 1.00 76.75 87 SER A C 1
ATOM 699 O O . SER A 1 87 ? -7.563 7.341 24.389 1.00 76.75 87 SER A O 1
ATOM 701 N N . ALA A 1 88 ? -8.140 5.703 25.814 1.00 75.69 88 ALA A N 1
ATOM 702 C CA . ALA A 1 88 ? -7.089 4.778 25.392 1.00 75.69 88 ALA A CA 1
ATOM 703 C C . ALA A 1 88 ? -7.282 4.310 23.939 1.00 75.69 88 ALA A C 1
ATOM 705 O O . ALA A 1 88 ? -6.315 4.228 23.182 1.00 75.69 88 ALA A O 1
ATOM 706 N N . LEU A 1 89 ? -8.533 4.072 23.525 1.00 73.50 89 LEU A N 1
ATOM 707 C CA . LEU A 1 89 ? -8.862 3.678 22.154 1.00 73.50 89 LEU A CA 1
ATOM 708 C C . LEU A 1 89 ? -8.587 4.821 21.164 1.00 73.50 89 LEU A C 1
ATOM 710 O O . LEU A 1 89 ? -8.000 4.594 20.107 1.00 73.50 89 LEU A O 1
ATOM 714 N N . LYS A 1 90 ? -8.932 6.061 21.538 1.00 75.38 90 LYS A N 1
ATOM 715 C CA . LYS A 1 90 ? -8.661 7.261 20.727 1.00 75.38 90 LYS A CA 1
ATOM 716 C C . LYS A 1 90 ? -7.160 7.465 20.491 1.00 75.38 90 LYS A C 1
ATOM 718 O O . LYS A 1 90 ? -6.748 7.682 19.354 1.00 75.38 90 LYS A O 1
ATOM 723 N N . LEU A 1 91 ? -6.335 7.326 21.534 1.00 80.81 91 LEU A N 1
ATOM 724 C CA . LEU A 1 91 ? -4.875 7.435 21.415 1.00 80.81 91 LEU A CA 1
ATOM 725 C C . LEU A 1 91 ? -4.292 6.363 20.480 1.00 80.81 91 LEU A C 1
ATOM 727 O O . LEU A 1 91 ? -3.390 6.639 19.689 1.00 80.81 91 LEU A O 1
ATOM 731 N N . LEU A 1 92 ? -4.814 5.140 20.561 1.00 78.12 92 LEU A N 1
ATOM 732 C CA . LEU A 1 92 ? -4.352 4.018 19.750 1.00 78.12 92 LEU A CA 1
ATOM 733 C C . LEU A 1 92 ? -4.689 4.217 18.261 1.00 78.12 92 LEU A C 1
ATOM 735 O O . LEU A 1 92 ? -3.864 3.926 17.398 1.00 78.12 92 LEU A O 1
ATOM 739 N N . ILE A 1 93 ? -5.846 4.808 17.960 1.00 77.38 93 ILE A N 1
ATOM 740 C CA . ILE A 1 93 ? -6.246 5.153 16.588 1.00 77.38 93 ILE A CA 1
ATOM 741 C C . ILE A 1 93 ? -5.373 6.250 15.998 1.00 77.38 93 ILE A C 1
ATOM 743 O O . ILE A 1 93 ? -4.950 6.125 14.854 1.00 77.38 93 ILE A O 1
ATOM 747 N N . ILE A 1 94 ? -5.049 7.290 16.769 1.00 81.75 94 ILE A N 1
ATOM 748 C CA . ILE A 1 94 ? -4.134 8.345 16.309 1.00 81.75 94 ILE A CA 1
ATOM 749 C C . ILE A 1 94 ? -2.777 7.741 15.923 1.00 81.75 94 ILE A C 1
ATOM 751 O O . ILE A 1 94 ? -2.238 8.062 14.864 1.00 81.75 94 ILE A O 1
ATOM 755 N N . LYS A 1 95 ? -2.252 6.811 16.734 1.00 82.31 95 LYS A N 1
ATOM 756 C CA . LYS A 1 95 ? -1.008 6.092 16.417 1.00 82.31 95 LYS A CA 1
ATOM 757 C C . LYS A 1 95 ? -1.126 5.264 15.135 1.00 82.31 95 LYS A C 1
ATOM 759 O O . LYS A 1 95 ? -0.215 5.312 14.314 1.00 82.31 95 LYS A O 1
ATOM 764 N N . LEU A 1 96 ? -2.240 4.554 14.936 1.00 79.44 96 LEU A N 1
ATOM 765 C CA . LEU A 1 96 ? -2.492 3.794 13.706 1.00 79.44 96 LEU A CA 1
ATOM 766 C C . LEU A 1 96 ? -2.505 4.707 12.470 1.00 79.44 96 LEU A C 1
ATOM 768 O O . LEU A 1 96 ? -1.864 4.394 11.471 1.00 79.44 96 LEU A O 1
ATOM 772 N N . VAL A 1 97 ? -3.206 5.842 12.544 1.00 81.06 97 VAL A N 1
ATOM 773 C CA . VAL A 1 97 ? -3.264 6.820 11.447 1.00 81.06 97 VAL A CA 1
ATOM 774 C C . VAL A 1 97 ? -1.872 7.368 11.133 1.00 81.06 97 VAL A C 1
ATOM 776 O O . VAL A 1 97 ? -1.506 7.449 9.964 1.00 81.06 97 VAL A O 1
ATOM 779 N N . GLY A 1 98 ? -1.070 7.677 12.157 1.00 82.69 98 GLY A N 1
ATOM 780 C CA . GLY A 1 98 ? 0.312 8.127 11.973 1.00 82.69 98 GLY A CA 1
ATOM 781 C C . GLY A 1 98 ? 1.186 7.101 11.245 1.00 82.69 98 GLY A C 1
ATOM 782 O O . GLY A 1 98 ? 1.902 7.456 10.314 1.00 82.69 98 GLY A O 1
ATOM 783 N N . VAL A 1 99 ? 1.083 5.821 11.612 1.00 84.50 99 VAL A N 1
ATOM 784 C CA . VAL A 1 99 ? 1.820 4.732 10.946 1.00 84.50 99 VAL A CA 1
ATOM 785 C C . VAL A 1 99 ? 1.385 4.565 9.485 1.00 84.50 99 VAL A C 1
ATOM 787 O O . VAL A 1 99 ? 2.231 4.392 8.612 1.00 84.50 99 VAL A O 1
ATOM 790 N N . LEU A 1 100 ? 0.085 4.670 9.192 1.00 80.31 100 LEU A N 1
ATOM 791 C CA . LEU A 1 100 ? -0.428 4.584 7.819 1.00 80.31 100 LEU A CA 1
ATOM 792 C C . LEU A 1 100 ? 0.023 5.764 6.947 1.00 80.31 100 LEU A C 1
ATOM 794 O O . LEU A 1 100 ? 0.392 5.555 5.793 1.00 80.31 100 LEU A O 1
ATOM 798 N N . LEU A 1 101 ? 0.048 6.984 7.495 1.00 80.88 101 LEU A N 1
ATOM 799 C CA . LEU A 1 101 ? 0.606 8.149 6.800 1.00 80.88 101 LEU A CA 1
ATOM 800 C C . LEU A 1 101 ? 2.099 7.972 6.509 1.00 80.88 101 LEU A C 1
ATOM 802 O O . LEU A 1 101 ? 2.552 8.313 5.421 1.00 80.88 101 LEU A O 1
ATOM 806 N N . LEU A 1 102 ? 2.853 7.402 7.451 1.00 86.00 102 LEU A N 1
ATOM 807 C CA . LEU A 1 102 ? 4.277 7.129 7.266 1.00 86.00 102 LEU A CA 1
ATOM 808 C C . LEU A 1 102 ? 4.511 6.118 6.135 1.00 86.00 102 LEU A C 1
ATOM 810 O O . LEU A 1 102 ? 5.379 6.340 5.293 1.00 86.00 102 LEU A O 1
ATOM 814 N N . PHE A 1 103 ? 3.700 5.059 6.059 1.00 85.44 103 PHE A N 1
ATOM 815 C CA . PHE A 1 103 ? 3.757 4.120 4.937 1.00 85.44 103 PHE A CA 1
ATOM 816 C C . PHE A 1 103 ? 3.385 4.758 3.601 1.00 85.44 103 PHE A C 1
ATOM 818 O O . PHE A 1 103 ? 4.054 4.488 2.610 1.00 85.44 103 PHE A O 1
ATOM 825 N N . PHE A 1 104 ? 2.387 5.642 3.574 1.00 80.12 104 PHE A N 1
ATOM 826 C CA . PHE A 1 104 ? 2.009 6.351 2.353 1.00 80.12 104 PHE A CA 1
ATOM 827 C C . PHE A 1 104 ? 3.124 7.275 1.840 1.00 80.12 104 PHE A C 1
ATOM 829 O O . PHE A 1 104 ? 3.417 7.301 0.647 1.00 80.12 104 PHE A O 1
ATOM 836 N N . ILE A 1 105 ? 3.794 8.002 2.739 1.00 84.75 105 ILE A N 1
ATOM 837 C CA . ILE A 1 105 ? 4.960 8.823 2.378 1.00 84.75 105 ILE A CA 1
ATOM 838 C C . ILE A 1 105 ? 6.084 7.936 1.826 1.00 84.75 105 ILE A C 1
ATOM 840 O O . ILE A 1 105 ? 6.722 8.297 0.838 1.00 84.75 105 ILE A O 1
ATOM 844 N N . ALA A 1 106 ? 6.307 6.769 2.433 1.00 86.19 106 ALA A N 1
ATOM 845 C CA . ALA A 1 106 ? 7.301 5.818 1.955 1.00 86.19 106 ALA A CA 1
ATOM 846 C C . ALA A 1 106 ? 6.956 5.244 0.566 1.00 86.19 106 ALA A C 1
ATOM 848 O O . ALA A 1 106 ? 7.854 5.125 -0.262 1.00 86.19 106 ALA A O 1
ATOM 849 N N . ASP A 1 107 ? 5.680 4.969 0.268 1.00 81.69 107 ASP A N 1
ATOM 850 C CA . ASP A 1 107 ? 5.239 4.542 -1.073 1.00 81.69 107 ASP A CA 1
ATOM 851 C C . ASP A 1 107 ? 5.535 5.601 -2.139 1.00 81.69 107 ASP A C 1
ATOM 853 O O . ASP A 1 107 ? 6.054 5.289 -3.214 1.00 81.69 107 ASP A O 1
ATOM 857 N N . ILE A 1 108 ? 5.246 6.871 -1.831 1.00 83.06 108 ILE A N 1
ATOM 858 C CA . ILE A 1 108 ? 5.565 7.991 -2.723 1.00 83.06 108 ILE A CA 1
ATOM 859 C C . ILE A 1 108 ? 7.078 8.072 -2.937 1.00 83.06 108 ILE A C 1
ATOM 861 O O . ILE A 1 108 ? 7.525 8.193 -4.075 1.00 83.06 108 ILE A O 1
ATOM 865 N N . ALA A 1 109 ? 7.873 7.965 -1.871 1.00 85.81 109 ALA A N 1
ATOM 866 C CA . ALA A 1 109 ? 9.329 8.008 -1.970 1.00 85.81 109 ALA A CA 1
ATOM 867 C C . ALA A 1 109 ? 9.882 6.875 -2.853 1.00 85.81 109 ALA A C 1
ATOM 869 O O . ALA A 1 109 ? 10.707 7.135 -3.725 1.00 85.81 109 ALA A O 1
ATOM 870 N N . VAL A 1 110 ? 9.391 5.642 -2.688 1.00 84.38 110 VAL A N 1
ATOM 871 C CA . VAL A 1 110 ? 9.782 4.490 -3.522 1.00 84.38 110 VAL A CA 1
ATOM 872 C C . VAL A 1 110 ? 9.397 4.710 -4.988 1.00 84.38 110 VAL A C 1
ATOM 874 O O . VAL A 1 110 ? 10.202 4.438 -5.880 1.00 84.38 110 VAL A O 1
ATOM 877 N N . THR A 1 111 ? 8.215 5.276 -5.241 1.00 79.19 111 THR A N 1
ATOM 878 C CA . THR A 1 111 ? 7.746 5.606 -6.597 1.00 79.19 111 THR A CA 1
ATOM 879 C C . THR A 1 111 ? 8.625 6.675 -7.259 1.00 79.19 111 THR A C 1
ATOM 881 O O . THR A 1 111 ? 8.960 6.565 -8.435 1.00 79.19 111 THR A O 1
ATOM 884 N N . ILE A 1 112 ? 9.055 7.693 -6.505 1.00 82.00 112 ILE A N 1
ATOM 885 C CA . ILE A 1 112 ? 9.982 8.726 -6.995 1.00 82.00 112 ILE A CA 1
ATOM 886 C C . ILE A 1 112 ? 11.360 8.122 -7.301 1.00 82.00 112 ILE A C 1
ATOM 888 O O . ILE A 1 112 ? 11.940 8.425 -8.341 1.00 82.00 112 ILE A O 1
ATOM 892 N N . ILE A 1 113 ? 11.876 7.249 -6.427 1.00 82.81 113 ILE A N 1
ATOM 893 C CA . ILE A 1 113 ? 13.158 6.559 -6.645 1.00 82.81 113 ILE A CA 1
ATOM 894 C C . ILE A 1 113 ? 13.096 5.691 -7.910 1.00 82.81 113 ILE A C 1
ATOM 896 O O . ILE A 1 113 ? 14.061 5.699 -8.671 1.00 82.81 113 ILE A O 1
ATOM 900 N N . TYR A 1 114 ? 11.960 5.023 -8.161 1.00 78.81 114 TYR A N 1
ATOM 901 C CA . TYR A 1 114 ? 11.734 4.224 -9.373 1.00 78.81 114 TYR A CA 1
ATOM 902 C C . TYR A 1 114 ? 11.876 5.071 -10.642 1.00 78.81 114 TYR A C 1
ATOM 904 O O . TYR A 1 114 ? 12.558 4.673 -11.575 1.00 78.81 114 TYR A O 1
ATOM 912 N N . GLY A 1 115 ? 11.250 6.253 -10.671 1.00 72.19 115 GLY A N 1
ATOM 913 C CA . GLY A 1 115 ? 11.200 7.083 -11.877 1.00 72.19 115 GLY A CA 1
ATOM 914 C C . GLY A 1 115 ? 12.425 7.969 -12.127 1.00 72.19 115 GLY A C 1
ATOM 915 O O . GLY A 1 115 ? 12.574 8.465 -13.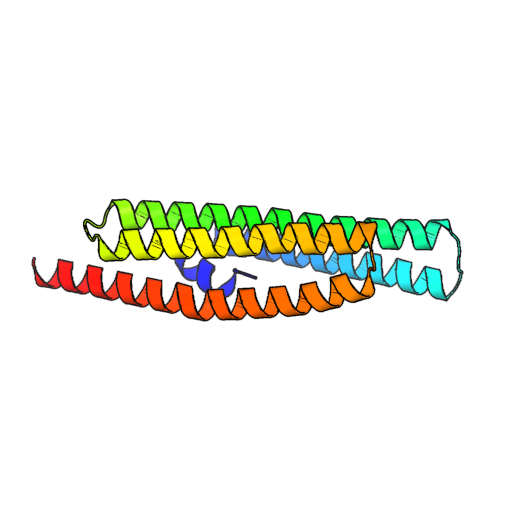240 1.00 72.19 115 GLY A O 1
ATOM 916 N N . ILE A 1 116 ? 13.264 8.228 -11.115 1.00 77.81 116 ILE A N 1
ATOM 917 C CA . ILE A 1 116 ? 14.345 9.231 -11.206 1.00 77.81 116 ILE A CA 1
ATOM 918 C C . ILE A 1 116 ? 15.741 8.635 -11.010 1.00 77.81 116 ILE A C 1
ATOM 920 O O . ILE A 1 116 ? 16.694 9.137 -11.603 1.00 77.81 116 ILE A O 1
ATOM 924 N N . VAL A 1 117 ? 15.892 7.626 -10.148 1.00 75.94 117 VAL A N 1
ATOM 925 C CA . VAL A 1 117 ? 17.215 7.203 -9.666 1.00 75.94 117 VAL A CA 1
ATOM 926 C C . VAL A 1 117 ? 17.611 5.857 -10.249 1.00 75.94 117 VAL A C 1
ATOM 928 O O . VAL A 1 117 ? 18.531 5.793 -11.058 1.00 75.94 117 VAL A O 1
ATOM 931 N N . ASP A 1 118 ? 16.955 4.790 -9.801 1.00 75.75 118 ASP A N 1
ATOM 932 C CA . ASP A 1 118 ? 17.299 3.423 -10.179 1.00 75.75 118 ASP A CA 1
ATOM 933 C C . ASP A 1 118 ? 16.117 2.492 -9.873 1.00 75.75 118 ASP A C 1
ATOM 935 O O . ASP A 1 118 ? 15.650 2.383 -8.728 1.00 75.75 118 ASP A O 1
ATOM 939 N N . GLU A 1 119 ? 15.645 1.809 -10.913 1.00 73.50 119 GLU A N 1
ATOM 940 C CA . GLU A 1 119 ? 14.547 0.848 -10.847 1.00 73.50 119 GLU A CA 1
ATOM 941 C C . GLU A 1 119 ? 14.874 -0.315 -9.895 1.00 73.50 119 GLU A C 1
ATOM 943 O O . GLU A 1 119 ? 14.023 -0.731 -9.107 1.00 73.50 119 GLU A O 1
ATOM 948 N N . PHE A 1 120 ? 16.121 -0.800 -9.873 1.00 76.62 120 PHE A N 1
ATOM 949 C CA . PHE A 1 120 ? 16.520 -1.970 -9.085 1.00 76.62 120 PHE A CA 1
ATOM 950 C C . PHE A 1 120 ? 16.477 -1.702 -7.573 1.00 76.62 120 PHE A C 1
ATOM 952 O O . PHE A 1 120 ? 15.983 -2.521 -6.782 1.00 76.62 120 PHE A O 1
ATOM 959 N N . TYR A 1 121 ? 16.955 -0.525 -7.158 1.00 75.06 121 TYR A N 1
ATOM 960 C CA . TYR A 1 121 ? 16.864 -0.085 -5.765 1.00 75.06 121 TYR A CA 1
ATOM 961 C C . TYR A 1 121 ? 15.415 0.125 -5.338 1.00 75.06 121 TYR A C 1
ATOM 963 O O . TYR A 1 121 ? 15.041 -0.260 -4.225 1.00 75.06 121 TYR A O 1
ATOM 971 N N . SER A 1 122 ? 14.592 0.695 -6.219 1.00 76.81 122 SER A N 1
ATOM 972 C CA . SER A 1 122 ? 13.177 0.899 -5.933 1.00 76.81 122 SER A CA 1
ATOM 973 C C . SER A 1 122 ? 12.426 -0.423 -5.752 1.00 76.81 122 SER A C 1
ATOM 975 O O . SER A 1 122 ? 11.723 -0.587 -4.754 1.00 76.81 122 SER A O 1
ATOM 977 N N . VAL A 1 123 ? 12.641 -1.410 -6.628 1.00 76.50 123 VAL A N 1
ATOM 978 C CA . VAL A 1 123 ? 12.007 -2.737 -6.518 1.00 76.50 123 VAL A CA 1
ATOM 979 C C . VAL A 1 123 ? 12.401 -3.439 -5.210 1.00 76.50 123 VAL A C 1
ATOM 981 O O . VAL A 1 123 ? 11.545 -3.993 -4.515 1.00 76.50 123 VAL A O 1
ATOM 984 N N . SER A 1 124 ? 13.675 -3.353 -4.814 1.00 78.62 124 SER A N 1
ATOM 985 C CA . SER A 1 124 ? 14.162 -3.934 -3.554 1.00 78.62 124 SER A CA 1
ATOM 986 C C . SER A 1 124 ? 13.547 -3.258 -2.319 1.00 78.62 124 SER A C 1
ATOM 988 O O . SER A 1 124 ? 13.092 -3.934 -1.390 1.00 78.62 124 SER A O 1
ATOM 990 N N . LEU A 1 125 ? 13.486 -1.921 -2.309 1.00 81.88 125 LEU A N 1
ATOM 991 C CA . LEU A 1 125 ? 12.849 -1.152 -1.234 1.00 81.88 125 LEU A CA 1
ATOM 992 C C . LEU A 1 125 ? 11.339 -1.393 -1.176 1.00 81.88 125 LEU A C 1
ATOM 994 O O . LEU A 1 125 ? 10.784 -1.497 -0.082 1.00 81.88 125 LEU A O 1
ATOM 998 N N . CYS A 1 126 ? 10.686 -1.542 -2.328 1.00 80.56 126 CYS A N 1
ATOM 999 C CA . CYS A 1 126 ? 9.271 -1.874 -2.433 1.00 80.56 126 CYS A CA 1
ATOM 1000 C C . CYS A 1 126 ? 8.965 -3.214 -1.746 1.00 80.56 126 CYS A C 1
ATOM 1002 O O . CYS A 1 126 ? 8.075 -3.286 -0.897 1.00 80.56 126 CYS A O 1
ATOM 1004 N N . ALA A 1 127 ? 9.758 -4.258 -2.016 1.00 77.25 127 ALA A N 1
ATOM 1005 C CA . ALA A 1 127 ? 9.597 -5.563 -1.373 1.00 77.25 127 ALA A CA 1
ATOM 1006 C C . ALA A 1 127 ? 9.740 -5.484 0.160 1.00 77.25 127 ALA A C 1
ATOM 1008 O O . ALA A 1 127 ? 8.934 -6.062 0.899 1.00 77.25 127 ALA A O 1
ATOM 1009 N N . TYR A 1 128 ? 10.726 -4.726 0.650 1.00 82.38 128 TYR A N 1
ATOM 1010 C CA . TYR A 1 128 ? 10.918 -4.508 2.085 1.00 82.38 128 TYR A CA 1
ATOM 1011 C C . TYR A 1 128 ? 9.755 -3.727 2.715 1.00 82.38 128 TYR A C 1
ATOM 1013 O O . TYR A 1 128 ? 9.251 -4.096 3.780 1.00 82.38 128 TYR A O 1
ATOM 1021 N N . LEU A 1 129 ? 9.279 -2.680 2.037 1.00 85.06 129 LEU A N 1
ATOM 1022 C CA . LEU A 1 129 ? 8.159 -1.863 2.492 1.00 85.06 129 LEU A CA 1
ATOM 1023 C C . LEU A 1 129 ? 6.868 -2.685 2.587 1.00 85.06 129 LEU A C 1
ATOM 1025 O O . LEU A 1 129 ? 6.159 -2.603 3.590 1.00 85.06 129 LEU A O 1
ATOM 1029 N N . ILE A 1 130 ? 6.599 -3.534 1.592 1.00 81.62 130 ILE A N 1
ATOM 1030 C CA . ILE A 1 130 ? 5.468 -4.471 1.604 1.00 81.62 130 ILE A CA 1
ATOM 1031 C C . ILE A 1 130 ? 5.569 -5.420 2.804 1.00 81.62 130 ILE A C 1
ATOM 1033 O O . ILE A 1 130 ? 4.579 -5.613 3.513 1.00 81.62 130 ILE A O 1
ATOM 1037 N N . ALA A 1 131 ? 6.749 -5.984 3.076 1.00 80.44 131 ALA A N 1
ATOM 1038 C CA . ALA A 1 131 ? 6.946 -6.874 4.219 1.00 80.44 131 ALA A CA 1
ATOM 1039 C C . ALA A 1 131 ? 6.687 -6.163 5.561 1.00 80.44 131 ALA A C 1
ATOM 1041 O O . ALA A 1 131 ? 5.991 -6.709 6.424 1.00 80.44 131 ALA A O 1
ATOM 1042 N N . LEU A 1 132 ? 7.179 -4.930 5.725 1.00 83.62 132 LEU A N 1
ATOM 1043 C CA . LEU A 1 132 ? 6.932 -4.120 6.922 1.00 83.62 132 LEU A CA 1
ATOM 1044 C C . LEU A 1 132 ? 5.453 -3.778 7.102 1.00 83.62 132 LEU A C 1
ATOM 1046 O O . LEU A 1 132 ? 4.927 -3.896 8.212 1.00 83.62 132 LEU A O 1
ATOM 1050 N N . LYS A 1 133 ? 4.767 -3.388 6.025 1.00 83.38 133 LYS A N 1
ATOM 1051 C CA . LYS A 1 133 ? 3.324 -3.116 6.039 1.00 83.38 133 LYS A CA 1
ATOM 1052 C C . LYS A 1 133 ? 2.539 -4.335 6.508 1.00 83.38 133 LYS A C 1
ATOM 1054 O O . LYS A 1 133 ? 1.681 -4.217 7.377 1.00 83.38 133 LYS A O 1
ATOM 1059 N N . LEU A 1 134 ? 2.898 -5.511 6.002 1.00 77.19 134 LEU A N 1
ATOM 1060 C CA . LEU A 1 134 ? 2.254 -6.786 6.311 1.00 77.19 134 LEU A CA 1
ATOM 1061 C C . LEU A 1 134 ? 2.436 -7.186 7.782 1.00 77.19 134 LEU A C 1
ATOM 1063 O O . LEU A 1 134 ? 1.476 -7.569 8.455 1.00 77.19 134 LEU A O 1
ATOM 1067 N N . GLN A 1 135 ? 3.654 -7.047 8.311 1.00 81.12 135 GLN A N 1
ATOM 1068 C CA . GLN A 1 135 ? 3.929 -7.278 9.733 1.00 81.12 135 GLN A CA 1
ATOM 1069 C C . GLN A 1 135 ? 3.189 -6.273 10.622 1.00 81.12 135 GLN A C 1
ATOM 1071 O O . GLN A 1 135 ? 2.598 -6.650 11.638 1.00 81.12 135 GLN A O 1
ATOM 1076 N N . THR A 1 136 ? 3.189 -5.000 10.227 1.00 80.56 136 THR A N 1
ATOM 1077 C CA . THR A 1 136 ? 2.546 -3.925 10.985 1.00 80.56 136 THR A CA 1
ATOM 1078 C C . THR A 1 136 ? 1.034 -4.085 11.009 1.00 80.56 136 THR A C 1
ATOM 1080 O O . THR A 1 136 ? 0.427 -3.933 12.068 1.00 80.56 136 THR A O 1
ATOM 1083 N N . GLU A 1 137 ? 0.423 -4.464 9.886 1.00 72.88 137 GLU A N 1
ATOM 1084 C CA . GLU A 1 137 ? -0.996 -4.806 9.810 1.00 72.88 137 GLU A CA 1
ATOM 1085 C C . GLU A 1 137 ? -1.318 -5.938 10.794 1.00 72.88 137 GLU A C 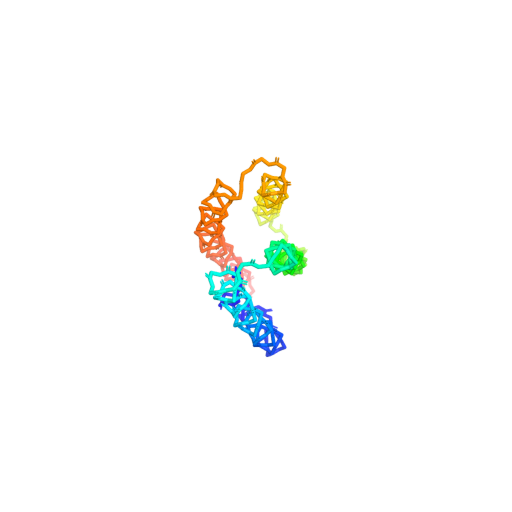1
ATOM 1087 O O . GLU A 1 137 ? -2.192 -5.785 11.651 1.00 72.88 137 GLU A O 1
ATOM 1092 N N . TYR A 1 138 ? -0.557 -7.036 10.742 1.00 73.44 138 TYR A N 1
ATOM 1093 C CA . TYR A 1 138 ? -0.787 -8.200 11.593 1.00 73.44 138 TYR A CA 1
ATOM 1094 C C . TYR A 1 138 ? -0.694 -7.866 13.090 1.00 73.44 138 TYR A C 1
ATOM 1096 O O . TYR A 1 138 ? -1.570 -8.254 13.868 1.00 73.44 138 TYR A O 1
ATOM 1104 N N . PHE A 1 139 ? 0.332 -7.116 13.503 1.00 75.69 139 PHE A N 1
ATOM 1105 C CA . PHE A 1 139 ? 0.508 -6.721 14.901 1.00 75.69 139 PHE A CA 1
ATOM 1106 C C . PHE A 1 139 ? -0.517 -5.674 15.351 1.00 75.69 139 PHE A C 1
ATOM 1108 O O . PHE A 1 139 ? -1.132 -5.829 16.411 1.00 75.69 139 PHE A O 1
ATOM 1115 N N . CYS A 1 140 ? -0.721 -4.614 14.566 1.00 73.00 140 CYS A N 1
ATOM 1116 C CA . CYS A 1 140 ? -1.529 -3.470 14.980 1.00 73.00 140 CYS A CA 1
ATOM 1117 C C . CYS A 1 140 ? -3.029 -3.803 14.977 1.00 73.00 140 CYS A C 1
ATOM 1119 O O . CYS A 1 140 ? -3.711 -3.558 15.976 1.00 73.00 140 CYS A O 1
ATOM 1121 N N . LEU A 1 141 ? -3.544 -4.452 13.922 1.00 67.94 141 LEU A N 1
ATOM 1122 C CA . LEU A 1 141 ? -4.957 -4.847 13.858 1.00 67.94 141 LEU A CA 1
ATOM 1123 C C . LEU A 1 141 ? -5.307 -5.921 14.893 1.00 67.94 141 LEU A C 1
ATOM 1125 O O . LEU A 1 141 ? -6.387 -5.867 15.483 1.00 67.94 141 LEU A O 1
ATOM 1129 N N . SER A 1 142 ? -4.396 -6.861 15.172 1.00 69.06 142 SER A N 1
ATOM 1130 C CA . SER A 1 142 ? -4.600 -7.861 16.229 1.00 69.06 142 SER A CA 1
ATOM 1131 C C . SER A 1 142 ? -4.769 -7.202 17.602 1.00 69.06 142 SER A C 1
ATOM 1133 O O . SER A 1 142 ? -5.702 -7.526 18.342 1.00 69.06 142 SER A O 1
ATOM 1135 N N . LYS A 1 143 ? -3.938 -6.200 17.919 1.00 70.00 143 LYS A N 1
ATOM 1136 C CA . LYS A 1 143 ? -4.040 -5.440 19.174 1.00 70.00 143 LYS A CA 1
ATOM 1137 C C . LYS A 1 143 ? -5.293 -4.567 19.241 1.00 70.00 143 LYS A C 1
ATOM 1139 O O . LYS A 1 143 ? -5.961 -4.573 20.273 1.00 70.00 143 LYS A O 1
ATOM 1144 N N . ILE A 1 144 ? -5.667 -3.894 18.150 1.00 72.00 144 ILE A N 1
ATOM 1145 C CA . ILE A 1 144 ? -6.928 -3.132 18.070 1.00 72.00 144 ILE A CA 1
ATOM 1146 C C . ILE A 1 144 ? -8.123 -4.046 18.330 1.00 72.00 144 ILE A C 1
ATOM 1148 O O . ILE A 1 144 ? -8.996 -3.713 19.130 1.00 72.00 144 ILE A O 1
ATOM 1152 N N . ARG A 1 145 ? -8.145 -5.227 17.703 1.00 71.31 145 ARG A N 1
ATOM 1153 C CA . ARG A 1 145 ? -9.212 -6.213 17.891 1.00 71.31 145 ARG A CA 1
ATOM 1154 C C . ARG A 1 145 ? -9.317 -6.662 19.347 1.00 71.31 145 ARG A C 1
ATOM 1156 O O . ARG A 1 145 ? -10.422 -6.706 19.879 1.00 71.31 145 ARG A O 1
ATOM 1163 N N . GLN A 1 146 ? -8.188 -6.964 19.988 1.00 74.69 146 GLN A N 1
ATOM 1164 C CA . GLN A 1 146 ? -8.157 -7.318 21.410 1.00 74.69 146 GLN A CA 1
ATOM 1165 C C . GLN A 1 146 ? -8.714 -6.183 22.279 1.00 74.69 146 GLN A C 1
ATOM 1167 O O . GLN A 1 146 ? -9.565 -6.437 23.127 1.00 74.69 146 GLN A O 1
ATOM 1172 N N . CYS A 1 147 ? -8.314 -4.932 22.027 1.00 71.06 147 CYS A N 1
ATOM 1173 C CA . CYS A 1 147 ? -8.849 -3.777 22.750 1.00 71.06 147 CYS A CA 1
ATOM 1174 C C . CYS A 1 147 ? -10.366 -3.620 22.576 1.00 71.06 147 CYS A C 1
ATOM 1176 O O . CYS A 1 147 ? -11.054 -3.384 23.564 1.00 71.06 147 CYS A O 1
ATOM 1178 N N . ILE A 1 148 ? -10.897 -3.780 21.361 1.00 71.12 148 ILE A N 1
ATOM 1179 C CA . ILE A 1 148 ? -12.343 -3.672 21.104 1.00 71.12 148 ILE A CA 1
ATOM 1180 C C . ILE A 1 148 ? -13.120 -4.759 21.860 1.00 71.12 148 ILE A C 1
ATOM 1182 O O . ILE A 1 148 ? -14.111 -4.445 22.513 1.00 71.12 148 ILE A O 1
ATOM 1186 N N . ILE A 1 149 ? -12.648 -6.011 21.835 1.00 74.88 149 ILE A N 1
ATOM 1187 C CA . ILE A 1 149 ? -13.292 -7.127 22.551 1.00 74.88 149 ILE A CA 1
ATOM 1188 C C . ILE A 1 149 ? -13.296 -6.882 24.066 1.00 74.88 149 ILE A C 1
ATOM 1190 O O . ILE A 1 149 ? -14.307 -7.126 24.726 1.00 74.88 149 ILE A O 1
ATOM 1194 N N . ILE A 1 150 ? -12.188 -6.381 24.622 1.00 74.56 150 ILE A N 1
ATOM 1195 C CA . ILE A 1 150 ? -12.088 -6.063 26.054 1.00 74.56 150 ILE A CA 1
ATOM 1196 C C . ILE A 1 150 ? -13.075 -4.952 26.423 1.00 74.56 150 ILE A C 1
ATOM 1198 O O . ILE A 1 150 ? -13.809 -5.099 27.395 1.00 74.56 150 ILE A O 1
ATOM 1202 N N . VAL A 1 151 ? -13.141 -3.874 25.632 1.00 69.81 151 VAL A N 1
ATOM 1203 C CA . VAL A 1 151 ? -14.083 -2.767 25.869 1.00 69.81 151 VAL A CA 1
ATOM 1204 C C . VAL A 1 151 ? -15.531 -3.265 25.832 1.00 69.81 151 VAL A C 1
ATOM 1206 O O . VAL A 1 151 ? -16.275 -2.997 26.770 1.00 69.81 151 VAL A O 1
ATOM 1209 N N . GLN A 1 152 ? -15.901 -4.062 24.826 1.00 70.12 152 GLN A N 1
ATOM 1210 C CA . GLN A 1 152 ? -17.246 -4.645 24.717 1.00 70.12 152 GLN A CA 1
ATOM 1211 C C . GLN A 1 152 ? -17.582 -5.577 25.891 1.00 70.12 152 GLN A C 1
ATOM 1213 O O . GLN A 1 152 ? -18.695 -5.547 26.411 1.00 70.12 152 GLN A O 1
ATOM 1218 N N . SER A 1 153 ? -16.619 -6.384 26.346 1.00 73.56 153 SER A N 1
ATOM 1219 C CA . SER A 1 153 ? -16.812 -7.283 27.493 1.00 73.56 153 SER A CA 1
ATOM 1220 C C . SER A 1 153 ? -16.982 -6.503 28.801 1.00 73.56 153 SER A C 1
ATOM 1222 O O . SER A 1 153 ? -17.826 -6.854 29.623 1.00 73.56 153 SER A O 1
ATOM 1224 N N . CYS A 1 154 ? -16.220 -5.420 28.991 1.00 68.38 154 CYS A N 1
ATOM 1225 C CA . CYS A 1 154 ? -16.349 -4.540 30.154 1.00 68.38 154 CYS A CA 1
ATOM 1226 C C . CYS A 1 154 ? -17.670 -3.757 30.168 1.00 68.38 154 CYS A C 1
ATOM 1228 O O . CYS A 1 154 ? -18.211 -3.526 31.247 1.00 68.38 154 CYS A O 1
ATOM 1230 N N . GLU A 1 155 ? -18.185 -3.353 29.004 1.00 64.25 155 GLU A N 1
ATOM 1231 C CA . GLU A 1 155 ? -19.491 -2.690 28.887 1.00 64.25 155 GLU A CA 1
ATOM 1232 C C . GLU A 1 155 ? -20.644 -3.661 29.187 1.00 64.25 155 GLU A C 1
ATOM 1234 O O . GLU A 1 155 ? -21.491 -3.337 30.015 1.00 64.25 155 GLU A O 1
ATOM 1239 N N . ASN A 1 156 ? -20.621 -4.882 28.637 1.00 60.34 156 ASN A N 1
ATOM 1240 C CA . ASN A 1 156 ? -21.635 -5.910 28.926 1.00 60.34 156 ASN A CA 1
ATOM 1241 C C . ASN A 1 156 ? -21.604 -6.427 30.372 1.00 60.34 156 ASN A C 1
ATOM 1243 O O . ASN A 1 156 ? -22.620 -6.880 30.875 1.00 60.34 156 ASN A O 1
ATOM 1247 N N . SER A 1 157 ? -20.454 -6.379 31.051 1.00 59.88 157 SER A N 1
ATOM 1248 C CA . SER A 1 157 ? -20.355 -6.783 32.467 1.00 59.88 157 SER A CA 1
ATOM 1249 C C . SER A 1 157 ? -20.906 -5.726 33.434 1.00 59.88 157 SER A C 1
ATOM 1251 O O . SER A 1 157 ? -20.997 -5.984 34.632 1.00 59.88 157 SER A O 1
ATOM 1253 N N . ARG A 1 158 ? -21.192 -4.511 32.944 1.00 49.38 158 ARG A N 1
ATOM 1254 C CA . ARG A 1 158 ? -21.727 -3.388 33.732 1.00 49.38 158 ARG A CA 1
ATOM 1255 C C . ARG A 1 158 ? -23.236 -3.174 33.551 1.00 49.38 158 ARG A C 1
ATOM 1257 O O . ARG A 1 158 ? -23.770 -2.316 34.252 1.00 49.38 158 ARG A O 1
ATOM 1264 N N . SER A 1 159 ? -23.894 -3.905 32.645 1.00 46.12 159 SER A N 1
ATOM 1265 C CA . SER A 1 159 ? -25.362 -3.955 32.505 1.00 46.12 159 SER A CA 1
ATOM 1266 C C . SER A 1 159 ? -25.931 -5.170 33.218 1.00 46.12 159 SER A C 1
ATOM 1268 O O . SER A 1 159 ? -26.973 -5.019 33.884 1.00 46.12 159 SER A O 1
#

Foldseek 3Di:
DLQPVCCVVPPPVSVVVVVVVVVVLVVLVVVLVVLVVCCVVPNDVVSVVVSLVSVLVSLVVVLVVVLVVLVVVLVSQVVVCVVPPDPVSVVLSVVSVVVVVVLSVQSVVLSCCCVPPHVVVSVVSVVVSVVVVVVCSVVSVVVSVVVVVVSVVVVVVVD